Protein AF-A0AAX1Y8M3-F1 (afdb_monomer)

Sequence (73 aa):
MLKDSTNKACLDTEPTQIEVAETLGVSQAQYARWENGGSNPKDETVERLAEICGVSFDYFKGRDDGLEAIVNL

Solvent-accessible surface area (backbone atoms only — not comparable to full-atom values): 4348 Å² total; per-residue (Å²): 88,42,61,77,48,54,57,74,48,41,49,106,53,75,76,50,65,55,58,54,12,56,75,69,74,46,52,46,70,60,45,53,30,27,34,71,55,76,46,80,77,54,67,74,56,43,44,50,50,14,63,72,22,74,46,56,52,45,51,64,70,61,72,54,68,52,80,75,79,73,71,85,122

Organism: Streptococcus salivarius (NCBI:txid1304)

Mean predicted aligned error: 9.27 Å

Secondary structure (DSSP, 8-state):
--HHHHHHHS-SS---HHHHHHHTTS-HHHHHHHHTTSSPPPHHHHHHHHHHTTS-HHHHTT----GGGT---

Foldseek 3Di:
DQQVLLQVQADVHRDDLCVLCVQLVHDSVVSVCCNVVVDPDDLVSLVSSCVNRVHDSCSRVVVPVDVPVVPPD

InterPro domains:
  IPR001387 Cro/C1-type, helix-turn-helix domain [PF01381] (16-60)
  IPR001387 Cro/C1-type, helix-turn-helix domain [PS50943] (16-60)
  IPR001387 Cro/C1-type, helix-turn-helix domain [SM00530] (1-60)
  IPR001387 Cro/C1-type, helix-turn-helix domain [cd00093] (16-60)
  IPR010982 Lambda repressor-like, DNA-binding domain superfamily [G3DSA:1.10.260.40] (9-61)
  IPR010982 Lambda repressor-like, DNA-binding domain superfamily [SSF47413] (15-65)

pLDDT: mean 70.4, std 16.01, range [34.34, 90.75]

Structure (mmCIF, N/CA/C/O backbone):
data_AF-A0AAX1Y8M3-F1
#
_entry.id   AF-A0AAX1Y8M3-F1
#
loop_
_atom_site.group_PDB
_atom_site.id
_atom_site.type_symbol
_atom_site.label_atom_id
_atom_site.label_alt_id
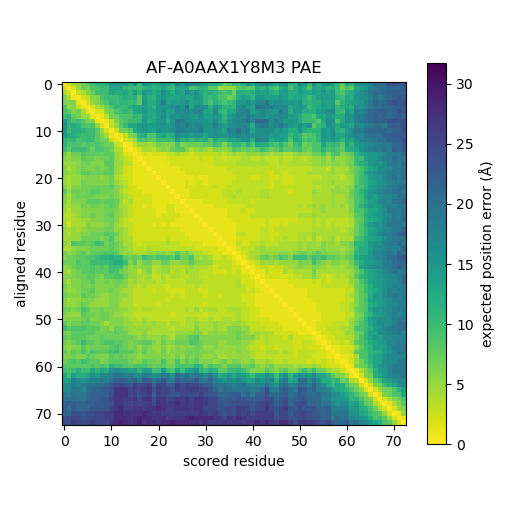_atom_site.label_comp_id
_atom_site.label_asym_id
_atom_site.label_entity_id
_atom_site.label_seq_id
_atom_site.pdbx_PDB_ins_code
_atom_site.Cartn_x
_atom_site.Cartn_y
_atom_site.Cartn_z
_atom_site.occupancy
_atom_site.B_iso_or_equiv
_atom_site.auth_seq_id
_atom_site.auth_comp_id
_atom_site.auth_asym_id
_atom_site.auth_atom_id
_atom_site.pdbx_PDB_model_num
ATOM 1 N N . MET A 1 1 ? 8.667 1.029 -0.930 1.00 59.88 1 MET A N 1
ATOM 2 C CA . MET A 1 1 ? 8.742 0.245 -2.183 1.00 59.88 1 MET A CA 1
ATOM 3 C C . MET A 1 1 ? 7.685 0.681 -3.198 1.00 59.88 1 MET A C 1
ATOM 5 O O . MET A 1 1 ? 8.025 0.755 -4.362 1.00 59.88 1 MET A O 1
ATOM 9 N N . LEU A 1 2 ? 6.450 1.013 -2.781 1.00 63.06 2 LEU A N 1
ATOM 10 C CA . LEU A 1 2 ? 5.354 1.439 -3.685 1.00 63.06 2 LEU A CA 1
ATOM 11 C C . LEU A 1 2 ? 5.158 2.966 -3.823 1.00 63.06 2 LEU A C 1
ATOM 13 O O . LEU A 1 2 ? 4.324 3.415 -4.607 1.00 63.06 2 LEU A O 1
ATOM 17 N N . LYS A 1 3 ? 5.866 3.767 -3.018 1.00 56.47 3 LYS A N 1
ATOM 18 C CA . LYS A 1 3 ? 5.546 5.188 -2.801 1.00 56.47 3 LYS A CA 1
ATOM 19 C C . LYS A 1 3 ? 5.710 6.048 -4.065 1.00 56.47 3 LYS A C 1
ATOM 21 O O . LYS A 1 3 ? 4.877 6.905 -4.319 1.00 56.47 3 LYS A O 1
ATOM 26 N N . ASP A 1 4 ? 6.736 5.775 -4.872 1.00 55.72 4 ASP A N 1
ATOM 27 C CA . ASP A 1 4 ? 7.018 6.528 -6.105 1.00 55.72 4 ASP A CA 1
ATOM 28 C C . ASP A 1 4 ? 6.222 6.028 -7.323 1.00 55.72 4 ASP A C 1
ATOM 30 O O . ASP A 1 4 ? 5.935 6.801 -8.235 1.00 55.72 4 ASP A O 1
ATOM 34 N N . SER A 1 5 ? 5.835 4.749 -7.336 1.00 55.25 5 SER A N 1
ATOM 35 C CA . SER A 1 5 ? 5.109 4.127 -8.448 1.00 55.25 5 SER A CA 1
ATOM 36 C C . SER A 1 5 ? 3.613 4.469 -8.409 1.00 55.25 5 SER A C 1
ATOM 38 O O . SER A 1 5 ? 3.016 4.827 -9.420 1.00 55.25 5 SER A O 1
ATOM 40 N N . THR A 1 6 ? 2.980 4.429 -7.235 1.00 53.91 6 THR A N 1
ATOM 41 C CA . THR A 1 6 ? 1.509 4.528 -7.168 1.00 53.91 6 THR A CA 1
ATOM 42 C C . THR A 1 6 ? 0.970 5.929 -7.501 1.00 53.91 6 THR A C 1
ATOM 44 O O . THR A 1 6 ? -0.069 6.031 -8.151 1.00 53.91 6 THR A O 1
ATOM 47 N N . ASN A 1 7 ? 1.699 7.005 -7.164 1.00 53.53 7 ASN A N 1
ATOM 48 C CA . ASN A 1 7 ? 1.280 8.387 -7.468 1.00 53.53 7 ASN A CA 1
ATOM 49 C C . ASN A 1 7 ? 1.353 8.741 -8.959 1.00 53.53 7 ASN A C 1
ATOM 51 O O . ASN A 1 7 ? 0.610 9.603 -9.412 1.00 53.53 7 ASN A O 1
ATOM 55 N N . LYS A 1 8 ? 2.246 8.104 -9.727 1.00 54.97 8 LYS A N 1
ATOM 56 C CA . LYS A 1 8 ? 2.413 8.400 -11.161 1.00 54.97 8 LYS A CA 1
ATOM 57 C C . LYS A 1 8 ? 1.468 7.605 -12.055 1.00 54.97 8 LYS A C 1
ATOM 59 O O . LYS A 1 8 ? 1.168 8.047 -13.157 1.00 54.97 8 LYS A O 1
ATOM 64 N N . ALA A 1 9 ? 1.072 6.423 -11.601 1.00 56.50 9 ALA A N 1
ATOM 65 C CA . ALA A 1 9 ? 0.411 5.431 -12.431 1.00 56.50 9 ALA A CA 1
ATOM 66 C C . ALA A 1 9 ? -1.117 5.480 -12.366 1.00 56.50 9 ALA A C 1
ATOM 68 O O . ALA A 1 9 ? -1.762 5.214 -13.369 1.00 56.50 9 ALA A O 1
ATOM 69 N N . CYS A 1 10 ? -1.697 5.765 -11.195 1.00 57.69 10 CYS A N 1
ATOM 70 C CA . CYS A 1 10 ? -3.039 5.260 -10.919 1.00 57.69 10 CYS A CA 1
ATOM 71 C C . CYS A 1 10 ? -4.198 6.077 -11.510 1.00 57.69 10 CYS A C 1
ATOM 73 O O . CYS A 1 10 ? -5.150 5.475 -11.990 1.00 57.69 10 CYS A O 1
ATOM 75 N N . LEU A 1 11 ? -4.154 7.414 -11.489 1.00 51.88 11 LEU A N 1
ATOM 76 C CA . LEU A 1 11 ? -5.234 8.295 -11.963 1.00 51.88 11 LEU A CA 1
ATOM 77 C C . LEU A 1 11 ? -4.655 9.690 -12.291 1.00 51.88 11 LEU A C 1
ATOM 79 O O . LEU A 1 11 ? -3.619 10.061 -11.746 1.00 51.88 11 LEU A O 1
ATOM 83 N N . ASP A 1 12 ? -5.360 10.510 -13.084 1.00 55.31 12 ASP A N 1
ATOM 84 C CA . ASP A 1 12 ? -5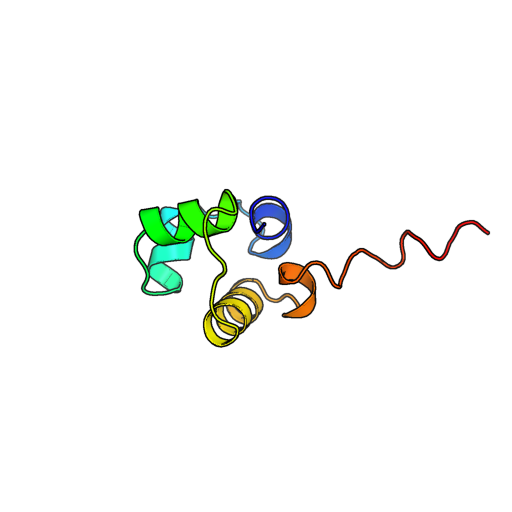.100 11.963 -13.271 1.00 55.31 12 ASP A CA 1
ATOM 85 C C . ASP A 1 12 ? -5.103 12.777 -11.944 1.00 55.31 12 ASP A C 1
ATOM 87 O O . ASP A 1 12 ? -4.891 13.991 -11.930 1.00 55.31 12 ASP A O 1
ATOM 91 N N . THR A 1 13 ? -5.356 12.113 -10.811 1.00 57.22 13 THR A N 1
ATOM 92 C CA . THR A 1 13 ? -5.386 12.642 -9.445 1.00 57.22 13 THR A CA 1
ATOM 93 C C . THR A 1 13 ? -4.609 11.714 -8.512 1.00 57.22 13 THR A C 1
ATOM 95 O O . THR A 1 13 ? -4.779 10.503 -8.607 1.00 57.22 13 THR A O 1
ATOM 98 N N . GLU A 1 14 ? -3.826 12.247 -7.569 1.00 63.31 14 GLU A N 1
ATOM 99 C CA . GLU A 1 14 ? -3.144 11.435 -6.547 1.00 63.31 14 GLU A CA 1
ATOM 100 C C . GLU A 1 14 ? -4.176 10.769 -5.608 1.00 63.31 14 GLU A C 1
ATOM 102 O O . GLU A 1 14 ? -4.819 11.481 -4.830 1.00 63.31 14 GLU A O 1
ATOM 107 N N . PRO A 1 15 ? -4.366 9.432 -5.652 1.00 71.94 15 PRO A N 1
ATOM 108 C CA . PRO A 1 15 ? -5.283 8.760 -4.741 1.00 71.94 15 PRO A CA 1
ATOM 109 C C . PRO A 1 15 ? -4.698 8.740 -3.327 1.00 71.94 15 PRO A C 1
ATOM 111 O O . PRO A 1 15 ? -3.493 8.564 -3.123 1.00 71.94 15 PRO A O 1
ATOM 114 N N . THR A 1 16 ? -5.546 8.894 -2.314 1.00 81.88 16 THR A N 1
ATOM 115 C CA . THR A 1 16 ? -5.092 8.815 -0.925 1.00 81.88 16 THR A CA 1
ATOM 116 C C . THR A 1 16 ? -4.767 7.370 -0.535 1.00 81.88 16 THR A C 1
ATOM 118 O O . THR A 1 16 ? -5.345 6.411 -1.048 1.00 81.88 16 THR A O 1
ATOM 121 N N . GLN A 1 17 ? -3.881 7.186 0.450 1.00 80.56 17 GLN A N 1
ATOM 122 C CA . GLN A 1 17 ? -3.560 5.853 0.990 1.00 80.56 17 GLN A CA 1
ATOM 123 C C . GLN A 1 17 ? -4.799 5.082 1.467 1.00 80.56 17 GLN A C 1
ATOM 125 O O . GLN A 1 17 ? -4.798 3.854 1.461 1.00 80.56 17 GLN A O 1
ATOM 130 N N . ILE A 1 18 ? -5.830 5.801 1.923 1.00 83.94 18 ILE A N 1
ATOM 131 C CA . ILE A 1 18 ? -7.087 5.214 2.388 1.00 83.94 18 ILE A CA 1
ATOM 132 C C . ILE A 1 18 ? -7.854 4.641 1.199 1.00 83.94 18 ILE A C 1
ATOM 134 O O . ILE A 1 18 ? -8.202 3.469 1.238 1.00 83.94 18 ILE A O 1
ATOM 138 N N . GLU A 1 19 ? -8.029 5.410 0.125 1.00 82.75 19 GLU A N 1
ATOM 139 C CA . GLU A 1 19 ? -8.768 4.971 -1.066 1.00 82.75 19 GLU A CA 1
ATOM 140 C C . GLU A 1 19 ? -8.115 3.755 -1.732 1.00 82.75 19 GLU A C 1
ATOM 142 O O . GLU A 1 19 ? -8.797 2.795 -2.100 1.00 82.75 19 GLU A O 1
ATOM 147 N N . VAL A 1 20 ? -6.781 3.744 -1.836 1.00 81.06 20 VAL A N 1
ATOM 148 C CA . VAL A 1 20 ? -6.064 2.587 -2.393 1.00 81.06 20 VAL A CA 1
ATOM 149 C C . VAL A 1 20 ? -6.213 1.366 -1.480 1.00 81.06 20 VAL A C 1
ATOM 151 O O . VAL A 1 20 ? -6.474 0.262 -1.958 1.00 81.06 20 VAL A O 1
ATOM 154 N N . ALA A 1 21 ? -6.101 1.544 -0.161 1.00 85.81 21 ALA A N 1
ATOM 155 C CA . ALA A 1 21 ? -6.279 0.454 0.795 1.00 85.81 21 ALA A CA 1
ATOM 156 C C . ALA A 1 21 ? -7.707 -0.118 0.770 1.00 85.81 21 ALA A C 1
ATOM 158 O O . ALA A 1 21 ? -7.871 -1.339 0.765 1.00 85.81 21 ALA A O 1
ATOM 159 N N . GLU A 1 22 ? -8.722 0.746 0.691 1.00 87.06 22 GLU A N 1
ATOM 160 C CA . GLU A 1 22 ? -10.131 0.365 0.563 1.00 87.06 22 GLU A CA 1
ATOM 161 C C . GLU A 1 22 ? -10.383 -0.422 -0.724 1.00 87.06 22 GLU A C 1
ATOM 163 O O . GLU A 1 22 ? -10.985 -1.495 -0.676 1.00 87.06 22 GLU A O 1
ATOM 168 N N . THR A 1 23 ? -9.846 0.048 -1.853 1.00 83.88 23 THR A N 1
ATOM 169 C CA . THR A 1 23 ? -9.981 -0.633 -3.151 1.00 83.88 23 THR A CA 1
ATOM 170 C C . THR A 1 23 ? -9.325 -2.018 -3.133 1.00 83.88 23 THR A C 1
ATOM 172 O O . THR A 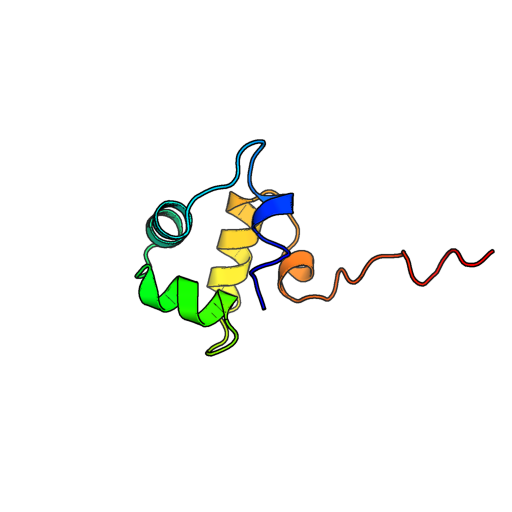1 23 ? -9.839 -2.972 -3.715 1.00 83.88 23 THR A O 1
ATOM 175 N N . LEU A 1 24 ? -8.213 -2.165 -2.409 1.00 84.06 24 LEU A N 1
ATOM 176 C CA . LEU A 1 24 ? -7.511 -3.439 -2.240 1.00 84.06 24 LEU A CA 1
ATOM 177 C C . LEU A 1 24 ? -8.109 -4.340 -1.150 1.00 84.06 24 LEU A C 1
ATOM 179 O O . LEU A 1 24 ? -7.666 -5.483 -1.000 1.00 84.06 24 LEU A O 1
ATOM 183 N N . GLY A 1 25 ? -9.084 -3.851 -0.381 1.00 88.12 25 GLY A N 1
ATOM 184 C CA . GLY A 1 25 ? -9.670 -4.580 0.743 1.00 88.12 25 GLY A CA 1
ATOM 185 C C . GLY A 1 25 ? -8.683 -4.833 1.889 1.00 88.12 25 GLY A C 1
ATOM 186 O O . GLY A 1 25 ? -8.785 -5.849 2.579 1.00 88.12 25 GLY A O 1
ATOM 187 N N . VAL A 1 26 ? -7.708 -3.942 2.087 1.00 88.56 26 VAL A N 1
ATOM 188 C CA . VAL A 1 26 ? -6.712 -4.025 3.167 1.00 88.56 26 VAL A CA 1
ATOM 189 C C . VAL A 1 26 ? -6.795 -2.821 4.097 1.00 88.56 26 VAL A C 1
ATOM 191 O O . VAL A 1 26 ? -7.389 -1.798 3.781 1.00 88.56 26 VAL A O 1
ATOM 194 N N . SER A 1 27 ? -6.181 -2.920 5.277 1.00 90.75 27 SER A N 1
ATOM 195 C CA . SER A 1 27 ? -6.107 -1.759 6.171 1.00 90.75 27 SER A CA 1
ATOM 196 C C . SER A 1 27 ? -5.149 -0.691 5.628 1.00 90.75 27 SER A C 1
ATOM 198 O O . SER A 1 27 ? -4.080 -1.017 5.106 1.00 90.75 27 SER A O 1
ATOM 200 N N . GLN A 1 28 ? -5.465 0.588 5.852 1.00 88.12 28 GLN A N 1
ATOM 201 C CA . GLN A 1 28 ? -4.568 1.708 5.534 1.00 88.12 28 GLN A CA 1
ATOM 202 C C . GLN A 1 28 ? -3.168 1.512 6.145 1.00 88.12 28 GLN A C 1
ATOM 204 O O . GLN A 1 28 ? -2.158 1.758 5.493 1.00 88.12 28 GLN A O 1
ATOM 209 N N . ALA A 1 29 ? -3.086 1.012 7.383 1.00 88.75 29 ALA A N 1
ATOM 210 C CA . ALA A 1 29 ? -1.813 0.752 8.055 1.00 88.75 29 ALA A CA 1
ATOM 211 C C . ALA A 1 29 ? -0.978 -0.325 7.342 1.00 88.75 29 ALA A C 1
ATOM 213 O O . ALA A 1 29 ? 0.247 -0.223 7.275 1.00 88.75 29 ALA A O 1
ATOM 214 N N . GLN A 1 30 ? -1.625 -1.359 6.800 1.00 85.88 30 GLN A N 1
ATOM 215 C CA . GLN A 1 30 ? -0.959 -2.387 6.005 1.00 85.88 30 GLN A CA 1
ATOM 216 C C . GLN A 1 30 ? -0.427 -1.810 4.691 1.00 85.88 30 GLN A C 1
ATOM 218 O O . GLN A 1 30 ? 0.730 -2.059 4.355 1.00 85.88 30 GLN A O 1
ATOM 223 N N . TYR A 1 31 ? -1.225 -0.987 4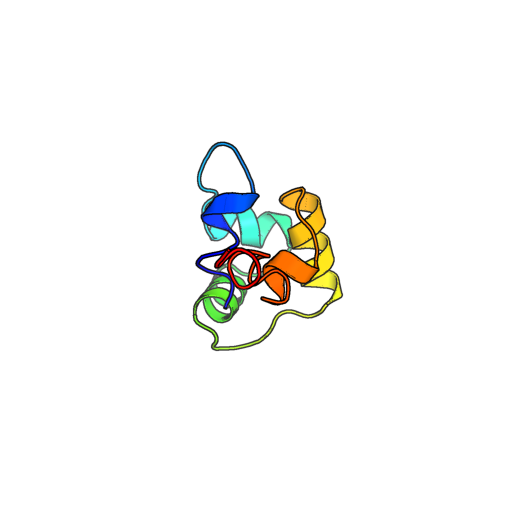.010 1.00 86.50 31 TYR A N 1
ATOM 224 C CA . TYR A 1 31 ? -0.806 -0.296 2.794 1.00 86.50 31 TYR A CA 1
ATOM 225 C C . TYR A 1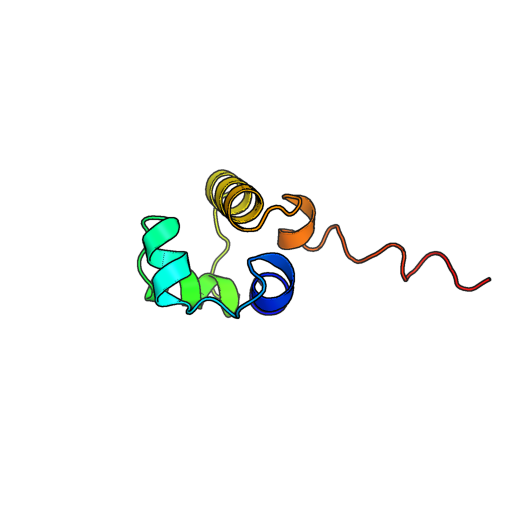 31 ? 0.384 0.650 3.046 1.00 86.50 31 TYR A C 1
ATOM 227 O O . TYR A 1 31 ? 1.424 0.540 2.394 1.00 86.50 31 TYR A O 1
ATOM 235 N N . ALA A 1 32 ? 0.313 1.465 4.101 1.00 83.94 32 ALA A N 1
ATOM 236 C CA . ALA A 1 32 ? 1.402 2.350 4.510 1.00 83.94 32 ALA A CA 1
ATOM 237 C C . ALA A 1 32 ? 2.699 1.584 4.835 1.00 83.94 32 ALA A C 1
ATOM 239 O O . ALA A 1 32 ? 3.803 2.078 4.590 1.00 83.94 32 ALA A O 1
ATOM 240 N N . ARG A 1 33 ? 2.616 0.355 5.368 1.00 83.56 33 ARG A N 1
ATOM 241 C CA . ARG A 1 33 ? 3.806 -0.488 5.584 1.00 83.56 33 ARG A CA 1
ATOM 242 C C . ARG A 1 33 ? 4.458 -0.919 4.272 1.00 83.56 33 ARG A C 1
ATOM 244 O O . ARG A 1 33 ? 5.684 -0.986 4.232 1.00 83.56 33 ARG A O 1
ATOM 251 N N . TRP A 1 34 ? 3.690 -1.179 3.218 1.00 84.69 34 TRP A N 1
ATOM 252 C CA . TRP A 1 34 ? 4.236 -1.508 1.897 1.00 84.69 34 TRP A CA 1
ATOM 253 C C . TRP A 1 34 ? 4.918 -0.303 1.238 1.00 84.69 34 TRP A C 1
ATOM 255 O O . TRP A 1 34 ? 6.021 -0.410 0.688 1.00 84.69 34 TRP A O 1
ATOM 265 N N . GLU A 1 35 ? 4.320 0.881 1.361 1.00 78.19 35 GLU A N 1
ATOM 266 C CA . GLU A 1 35 ? 4.923 2.123 0.872 1.00 78.19 35 GLU A CA 1
ATOM 267 C C . GLU A 1 35 ? 6.261 2.410 1.553 1.00 78.19 35 GLU A C 1
ATOM 269 O O . GLU A 1 35 ? 7.255 2.668 0.871 1.00 78.19 35 GLU A O 1
ATOM 274 N N . ASN A 1 36 ? 6.317 2.251 2.878 1.00 78.38 36 ASN A N 1
ATOM 275 C CA . ASN A 1 36 ? 7.522 2.470 3.679 1.00 78.38 36 ASN A CA 1
ATOM 276 C C . ASN A 1 36 ? 8.504 1.279 3.676 1.00 78.38 36 ASN A C 1
ATOM 278 O O . ASN A 1 36 ? 9.530 1.338 4.345 1.00 78.38 36 ASN A O 1
ATOM 282 N N . GLY A 1 37 ? 8.216 0.196 2.941 1.00 75.19 37 GLY A N 1
ATOM 283 C CA . GLY A 1 37 ? 9.113 -0.964 2.823 1.00 75.19 37 GLY A CA 1
ATOM 284 C C . GLY A 1 37 ? 9.210 -1.839 4.079 1.00 75.19 37 GLY A C 1
ATOM 285 O O . GLY A 1 37 ? 10.110 -2.664 4.186 1.00 75.19 37 GLY A O 1
ATOM 286 N N . GLY A 1 38 ? 8.286 -1.692 5.031 1.00 73.56 38 GLY A N 1
ATOM 287 C CA . GLY A 1 38 ? 8.229 -2.525 6.235 1.00 73.56 38 GLY A CA 1
ATOM 288 C C . GLY A 1 38 ? 7.699 -3.943 5.987 1.00 73.56 38 GLY A C 1
ATOM 289 O O . GLY A 1 38 ? 7.814 -4.800 6.861 1.00 73.56 38 GLY A O 1
ATOM 290 N N . SER A 1 39 ? 7.083 -4.196 4.828 1.00 75.81 39 SER A N 1
ATOM 291 C CA . SER A 1 39 ? 6.638 -5.520 4.378 1.00 75.81 39 SER A CA 1
ATOM 292 C C . SER A 1 39 ? 6.395 -5.511 2.866 1.00 75.81 39 SER A C 1
ATOM 294 O O . SER A 1 39 ? 6.203 -4.439 2.291 1.00 75.81 39 SER A O 1
ATOM 296 N N . ASN A 1 40 ? 6.356 -6.688 2.236 1.00 78.06 40 ASN A N 1
ATOM 297 C CA . ASN A 1 40 ? 6.032 -6.828 0.818 1.00 78.06 40 ASN A CA 1
ATOM 298 C C . ASN A 1 40 ? 4.572 -7.267 0.625 1.00 78.06 40 ASN A C 1
ATOM 300 O O . ASN A 1 40 ? 4.136 -8.206 1.301 1.00 78.06 40 ASN A O 1
ATOM 304 N N . PRO A 1 41 ? 3.816 -6.646 -0.296 1.00 83.25 41 PRO A N 1
ATOM 305 C CA . PRO A 1 41 ? 2.532 -7.185 -0.731 1.00 83.25 41 PRO A CA 1
ATOM 306 C C . PRO A 1 41 ? 2.723 -8.535 -1.441 1.00 83.25 41 PRO A C 1
ATOM 308 O O . PRO A 1 41 ? 3.795 -8.826 -1.983 1.00 83.25 41 PRO A O 1
ATOM 311 N N . LYS A 1 42 ? 1.671 -9.361 -1.446 1.00 84.56 42 LYS A N 1
ATOM 312 C CA . LYS A 1 42 ? 1.630 -10.592 -2.249 1.00 84.56 42 LYS A CA 1
ATOM 313 C C . LYS A 1 42 ? 1.500 -10.245 -3.729 1.00 84.56 42 LYS A C 1
ATOM 315 O O . LYS A 1 42 ? 0.973 -9.186 -4.056 1.00 84.56 42 LYS A O 1
ATOM 320 N N . ASP A 1 43 ? 1.897 -11.162 -4.604 1.00 83.56 43 ASP A N 1
ATOM 321 C CA . ASP A 1 43 ? 1.799 -10.953 -6.052 1.00 83.56 43 ASP A CA 1
ATOM 322 C C . ASP A 1 43 ? 0.352 -10.680 -6.494 1.00 83.56 43 ASP A C 1
ATOM 324 O O . ASP A 1 43 ? 0.118 -9.671 -7.140 1.00 83.56 43 ASP A O 1
ATOM 328 N N . GLU A 1 44 ? -0.641 -11.424 -5.995 1.00 85.00 44 GLU A N 1
ATOM 329 C CA . GLU A 1 44 ? -2.072 -11.143 -6.252 1.00 85.00 44 GLU A CA 1
ATOM 330 C C . GLU A 1 44 ? -2.475 -9.694 -5.900 1.00 85.00 44 GLU A C 1
ATOM 332 O O . GLU A 1 44 ? -3.277 -9.059 -6.578 1.00 85.00 44 GLU A O 1
ATOM 337 N N . THR A 1 45 ? -1.911 -9.134 -4.825 1.00 85.25 45 THR A N 1
ATOM 338 C CA . THR A 1 45 ? -2.180 -7.746 -4.426 1.00 85.25 45 THR A CA 1
ATOM 339 C C . THR A 1 45 ? -1.538 -6.752 -5.389 1.00 85.25 45 THR A C 1
ATOM 341 O O . THR A 1 45 ? -2.125 -5.714 -5.679 1.00 85.25 45 THR A O 1
ATOM 344 N N . VAL A 1 46 ? -0.337 -7.062 -5.877 1.00 82.75 46 VAL A N 1
ATOM 345 C CA . VAL A 1 46 ? 0.370 -6.239 -6.863 1.00 82.75 46 VAL A CA 1
ATOM 346 C C . VAL A 1 46 ? -0.324 -6.307 -8.227 1.00 82.75 46 VAL A C 1
ATOM 348 O O . VAL A 1 46 ? -0.414 -5.286 -8.896 1.00 82.75 46 VAL A O 1
ATOM 351 N N . GLU A 1 47 ? -0.876 -7.461 -8.610 1.00 85.50 47 GLU A N 1
ATOM 352 C CA . GLU A 1 47 ? -1.704 -7.612 -9.815 1.00 85.50 47 GLU A CA 1
ATOM 353 C C . GLU A 1 47 ? -2.965 -6.750 -9.732 1.00 85.50 47 GLU A C 1
ATOM 355 O O . GLU A 1 47 ? -3.230 -5.973 -10.643 1.00 85.50 47 GLU A O 1
ATOM 360 N N . ARG A 1 48 ? -3.688 -6.780 -8.605 1.00 83.81 48 ARG A N 1
ATOM 361 C CA . ARG A 1 48 ? -4.845 -5.889 -8.412 1.00 83.81 48 ARG A CA 1
ATOM 362 C C . ARG A 1 48 ? -4.464 -4.411 -8.457 1.00 83.81 48 ARG A C 1
ATOM 364 O O . ARG A 1 48 ? -5.184 -3.623 -9.055 1.00 83.81 48 ARG A O 1
ATOM 371 N N . LEU A 1 49 ? -3.342 -4.026 -7.845 1.00 80.19 49 LEU A N 1
ATOM 372 C CA . LEU A 1 49 ? -2.805 -2.661 -7.935 1.00 80.19 49 LEU A CA 1
ATOM 373 C C . LEU A 1 49 ? -2.525 -2.258 -9.388 1.00 80.19 49 LEU A C 1
ATOM 375 O O . LEU A 1 49 ? -2.906 -1.169 -9.801 1.00 80.19 49 LEU A O 1
ATOM 379 N N . ALA A 1 50 ? -1.892 -3.142 -10.159 1.00 82.25 50 ALA A N 1
ATOM 380 C CA . ALA A 1 50 ? -1.623 -2.958 -11.581 1.00 82.25 50 ALA A CA 1
ATOM 381 C C . ALA A 1 50 ? -2.914 -2.766 -12.392 1.00 82.25 50 ALA A C 1
ATOM 383 O O . ALA A 1 50 ? -3.001 -1.822 -13.171 1.00 82.25 50 ALA A O 1
ATOM 384 N N . GLU A 1 51 ? -3.941 -3.581 -12.144 1.00 81.75 51 GLU A N 1
ATOM 385 C CA . GLU A 1 51 ? -5.255 -3.456 -12.784 1.00 81.75 51 GLU A CA 1
ATOM 386 C C . GLU A 1 51 ? -5.964 -2.139 -12.436 1.00 81.75 51 GLU A C 1
ATOM 388 O O . GLU A 1 51 ? -6.441 -1.451 -13.336 1.00 81.75 51 GLU A O 1
ATOM 393 N N . ILE A 1 52 ? -6.007 -1.766 -11.149 1.00 76.69 52 ILE A N 1
ATOM 394 C CA . ILE A 1 52 ? -6.644 -0.523 -10.674 1.00 76.69 52 ILE A CA 1
ATOM 395 C C . ILE A 1 52 ? -5.952 0.696 -11.281 1.00 76.69 52 ILE A C 1
ATOM 397 O O . ILE A 1 52 ? -6.615 1.643 -11.696 1.00 76.69 52 ILE A O 1
ATOM 401 N N . CYS A 1 53 ? -4.623 0.656 -11.335 1.00 75.06 53 CYS A N 1
ATOM 402 C CA . CYS A 1 53 ? -3.814 1.754 -11.832 1.00 75.06 53 CYS A CA 1
ATOM 403 C C . CYS A 1 53 ? -3.582 1.714 -13.348 1.00 75.06 53 CYS A C 1
ATOM 405 O O . CYS A 1 53 ? -2.908 2.590 -13.872 1.00 75.06 53 CYS A O 1
ATOM 407 N N . GLY A 1 54 ? -4.079 0.700 -14.062 1.00 73.81 54 GLY A N 1
ATOM 408 C CA . GLY A 1 54 ? -3.863 0.553 -15.503 1.00 73.81 54 GLY A CA 1
ATOM 409 C C . GLY A 1 54 ? -2.390 0.429 -15.925 1.00 73.81 54 GLY A C 1
ATOM 410 O O . GLY A 1 54 ? -2.054 0.765 -17.060 1.00 73.81 54 GLY A O 1
ATOM 411 N N . VAL A 1 55 ? -1.509 -0.042 -15.038 1.00 78.31 55 VAL A N 1
ATOM 412 C CA . VAL A 1 55 ? -0.071 -0.232 -15.310 1.00 78.31 55 VAL A CA 1
ATOM 413 C C . VAL A 1 55 ? 0.325 -1.698 -15.234 1.00 78.31 55 VAL A C 1
ATOM 415 O O . VAL A 1 55 ? -0.479 -2.558 -14.889 1.00 78.31 55 VAL A O 1
ATOM 418 N N . SER A 1 56 ? 1.567 -2.017 -15.591 1.00 77.88 56 SER A N 1
ATOM 419 C CA . SER A 1 56 ? 2.059 -3.391 -15.532 1.00 77.88 56 SER A CA 1
ATOM 420 C C . SER A 1 56 ? 2.375 -3.816 -14.095 1.00 77.88 56 SER A C 1
ATOM 422 O O . SER A 1 56 ? 2.758 -3.019 -13.240 1.00 77.88 56 SER A O 1
ATOM 424 N N . PHE A 1 57 ? 2.281 -5.115 -13.826 1.00 79.56 57 PHE A N 1
ATOM 425 C CA . PHE A 1 57 ? 2.769 -5.701 -12.577 1.00 79.56 57 PHE A CA 1
ATOM 426 C C . PHE A 1 57 ? 4.262 -5.396 -12.333 1.00 79.56 57 PHE A C 1
ATOM 428 O O . PHE A 1 57 ? 4.679 -5.112 -11.206 1.00 79.56 57 PHE A O 1
ATOM 435 N N . ASP A 1 58 ? 5.067 -5.420 -13.400 1.00 75.12 58 ASP A N 1
ATOM 436 C CA . ASP A 1 58 ? 6.511 -5.172 -13.355 1.00 75.12 58 ASP A CA 1
ATOM 437 C C . ASP A 1 58 ? 6.857 -3.734 -12.928 1.00 75.12 58 ASP A C 1
ATOM 439 O O . ASP A 1 58 ? 7.874 -3.529 -12.254 1.00 75.12 58 ASP A O 1
ATOM 443 N N . TYR A 1 59 ? 5.968 -2.770 -13.197 1.00 73.88 59 TYR A N 1
ATOM 444 C CA . TYR A 1 59 ? 6.077 -1.386 -12.731 1.00 73.88 59 TYR A CA 1
ATOM 445 C C . TYR A 1 59 ? 6.162 -1.285 -11.200 1.00 73.88 59 TYR A C 1
ATOM 447 O O . TYR A 1 59 ? 6.998 -0.569 -10.648 1.00 73.88 59 TYR A O 1
ATOM 455 N N . PHE A 1 60 ? 5.366 -2.078 -10.478 1.00 71.06 60 PHE A N 1
ATOM 456 C CA . PHE A 1 60 ? 5.367 -2.091 -9.011 1.00 71.06 60 PHE A CA 1
ATOM 457 C C . PHE A 1 60 ? 6.467 -2.957 -8.391 1.00 71.06 60 PHE A C 1
ATOM 459 O O . PHE A 1 60 ? 6.844 -2.749 -7.235 1.00 71.06 60 PHE A O 1
ATOM 466 N N . LYS A 1 61 ? 6.998 -3.932 -9.136 1.00 70.19 61 LYS A N 1
ATOM 467 C CA . LYS A 1 6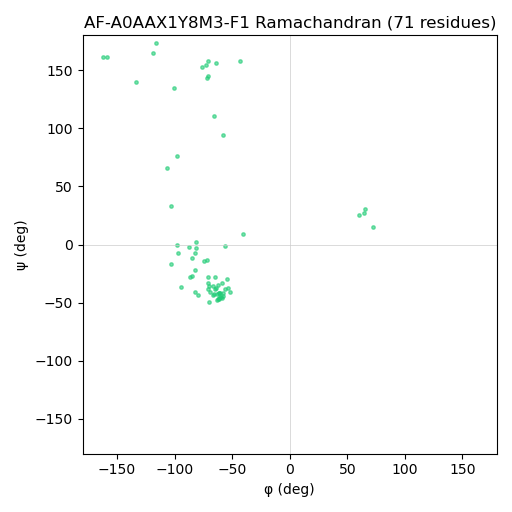1 ? 8.146 -4.741 -8.699 1.00 70.19 61 LYS A CA 1
ATOM 468 C C . LYS A 1 61 ? 9.490 -4.047 -8.922 1.00 70.19 61 LYS A C 1
ATOM 470 O O . LYS A 1 61 ? 10.508 -4.616 -8.534 1.00 70.19 61 LYS A O 1
ATOM 475 N N . GLY A 1 62 ? 9.496 -2.851 -9.516 1.00 60.09 62 GLY A N 1
ATOM 476 C CA . GLY A 1 62 ? 10.727 -2.143 -9.869 1.00 60.09 62 GLY A CA 1
ATOM 477 C C . GLY A 1 62 ? 11.538 -2.884 -10.932 1.00 60.09 62 GLY A C 1
ATOM 478 O O . GLY A 1 62 ? 12.756 -2.781 -10.928 1.00 60.09 62 GLY A O 1
ATOM 479 N N . ARG A 1 63 ? 10.860 -3.678 -11.778 1.00 52.88 63 ARG A N 1
ATOM 480 C CA . ARG A 1 63 ? 11.425 -4.321 -12.982 1.00 52.88 63 ARG A CA 1
ATOM 481 C C . ARG A 1 63 ? 11.118 -3.523 -14.254 1.00 52.88 63 ARG A C 1
ATO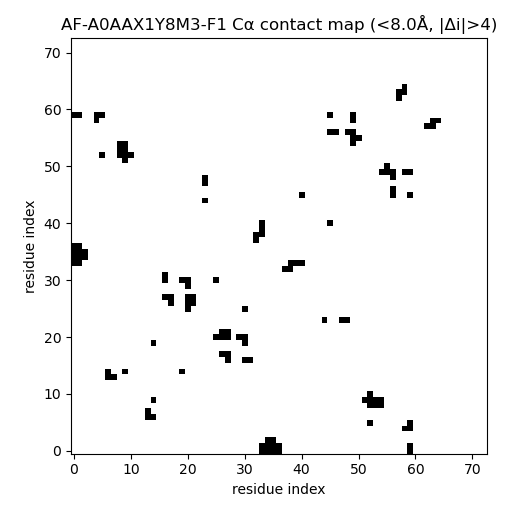M 483 O O . ARG A 1 63 ? 11.480 -3.945 -15.345 1.00 52.88 63 ARG A O 1
ATOM 490 N N . ASP A 1 64 ? 10.402 -2.413 -14.086 1.00 47.44 64 ASP A N 1
ATOM 491 C CA . ASP A 1 64 ? 10.265 -1.318 -15.044 1.00 47.44 64 ASP A CA 1
ATOM 492 C C . ASP A 1 64 ? 11.150 -0.134 -14.609 1.00 47.44 64 ASP A C 1
ATOM 494 O O . ASP A 1 64 ? 10.795 1.036 -14.759 1.00 47.44 64 ASP A O 1
ATOM 498 N N . ASP A 1 65 ? 12.302 -0.430 -13.993 1.00 45.50 65 ASP A N 1
ATOM 499 C CA . ASP A 1 65 ? 13.436 0.483 -13.988 1.00 45.50 65 ASP A CA 1
ATOM 500 C C . ASP A 1 65 ? 13.778 0.743 -15.449 1.00 45.50 65 ASP A C 1
ATOM 502 O O . ASP A 1 65 ? 14.397 -0.075 -16.121 1.00 45.50 65 ASP A O 1
ATOM 506 N N . GLY A 1 66 ? 13.215 1.835 -15.958 1.00 39.41 66 GLY A N 1
ATOM 507 C CA . GLY A 1 66 ? 13.017 2.044 -17.372 1.00 39.41 66 GLY A CA 1
ATOM 508 C C . GLY A 1 66 ? 14.201 1.657 -18.252 1.00 39.41 66 GLY A C 1
ATOM 509 O O . GLY A 1 66 ? 15.382 1.761 -17.910 1.00 39.41 66 GLY A O 1
ATOM 510 N N . LEU A 1 67 ? 13.840 1.423 -19.503 1.00 43.50 67 LEU A N 1
ATOM 511 C CA . LEU A 1 67 ? 14.622 1.731 -20.699 1.00 43.50 67 LEU A CA 1
ATOM 512 C C . LEU A 1 67 ? 15.381 3.090 -20.686 1.00 43.50 67 LEU A C 1
ATOM 514 O O . LEU A 1 67 ? 15.962 3.453 -21.702 1.00 43.50 67 LEU A O 1
ATOM 518 N N . GLU A 1 68 ? 15.453 3.829 -19.575 1.00 46.16 68 GLU A N 1
ATOM 519 C CA . GLU A 1 68 ? 16.346 4.969 -19.362 1.00 46.16 68 GLU A CA 1
ATOM 520 C C . GLU A 1 68 ? 17.823 4.573 -19.182 1.00 46.16 68 GLU A C 1
ATOM 522 O O . GLU A 1 68 ? 18.695 5.424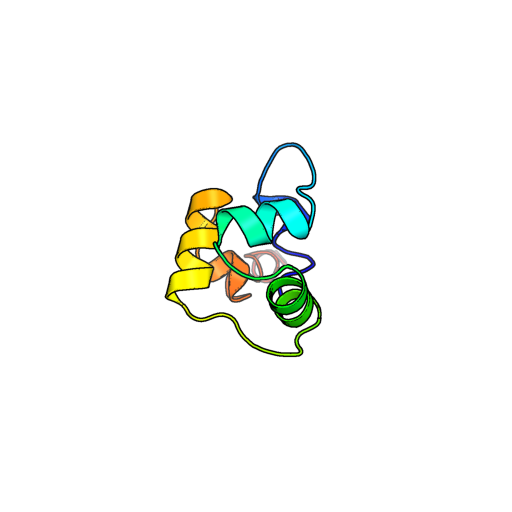 -19.324 1.00 46.16 68 GLU A O 1
ATOM 527 N N . ALA A 1 69 ? 18.151 3.293 -18.961 1.00 39.12 69 ALA A N 1
ATOM 528 C CA . ALA A 1 69 ? 19.550 2.842 -18.957 1.00 39.12 69 ALA A CA 1
ATOM 529 C C . ALA A 1 69 ? 20.114 2.496 -20.356 1.00 39.12 69 ALA A C 1
ATOM 531 O O . ALA A 1 69 ? 21.326 2.316 -20.487 1.00 39.12 69 ALA A O 1
ATOM 532 N N . ILE A 1 70 ? 19.279 2.386 -21.403 1.00 39.84 70 ILE A N 1
ATOM 533 C CA . ILE A 1 70 ? 19.706 1.860 -22.722 1.00 39.84 70 ILE A CA 1
ATOM 534 C C . ILE A 1 70 ? 19.910 2.957 -23.785 1.00 39.84 70 ILE A C 1
ATOM 536 O O . ILE A 1 70 ? 20.633 2.725 -24.751 1.00 39.84 70 ILE A O 1
ATOM 540 N N . VAL A 1 71 ? 19.396 4.179 -23.607 1.00 37.75 71 VAL A N 1
ATOM 541 C CA . VAL A 1 71 ? 19.697 5.303 -24.522 1.00 37.75 71 VAL A CA 1
ATOM 542 C C . VAL A 1 71 ? 20.639 6.304 -23.853 1.00 37.75 71 VAL A C 1
ATOM 544 O O . VAL A 1 71 ? 20.301 7.451 -23.597 1.00 37.75 71 VAL A O 1
ATOM 547 N N . ASN A 1 72 ? 21.862 5.843 -23.597 1.00 34.34 72 ASN A N 1
ATOM 548 C CA . ASN A 1 72 ? 23.047 6.689 -23.731 1.00 34.34 72 ASN A CA 1
ATOM 549 C C . ASN A 1 72 ? 23.667 6.384 -25.105 1.00 34.34 72 ASN A C 1
ATOM 551 O O . ASN A 1 72 ? 24.643 5.636 -25.190 1.00 34.34 72 ASN A O 1
ATOM 555 N N . LEU A 1 73 ? 23.052 6.903 -26.172 1.00 37.78 73 LEU A N 1
ATOM 556 C CA . LEU A 1 73 ? 23.642 6.958 -27.515 1.00 37.78 73 LEU A CA 1
ATOM 557 C C . LEU A 1 73 ? 24.057 8.394 -27.828 1.00 37.78 73 LEU A C 1
ATOM 559 O O . LEU A 1 73 ? 23.199 9.288 -27.664 1.00 37.78 73 LEU A O 1
#

Radius of gyration: 12.83 Å; Cα contacts (8 Å, |Δi|>4): 66; chains: 1; bounding box: 34×24×36 Å

Nearest PDB structures (foldseek):
  1y9q-assembly1_A-2  TM=7.040E-01  e=1.128E-02  Vibrio cholerae
  6rnz-assembly2_B  TM=7.572E-01  e=3.668E-02  Deinococcus deserti
  3vk0-assembly2_B  TM=8.039E-01  e=5.878E-02  Neisseria meningitidis MC58
  3vk0-assembly1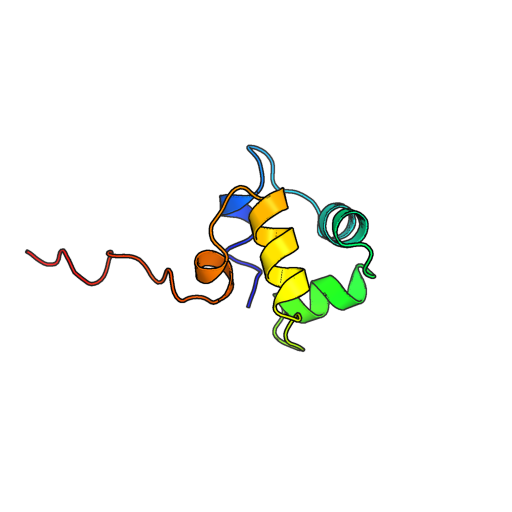_A  TM=7.538E-01  e=3.891E-02  Neisseria meningitidis MC58
  6b9s-assembly3_F  TM=8.515E-01  e=1.341E-01  Nitrosopumilus maritimus SCM1